Protein AF-A0A2G9LZT8-F1 (afdb_monomer_lite)

Radius of gyration: 12.73 Å; chains: 1; bounding box: 30×25×32 Å

Sequence (107 aa):
MEEVVRQDILSVISQAEIYIREHNTAGLKELSDHTIHNSSIFQDQDSVIMAVVIYSLSKIMEKSDGNFSQHVLAALSYARSNLVLRKEKEYRDFMKKLIDYISKTDS

Foldseek 3Di:
DDPVVLVLLLVLLVQLLVCLVVLPLVSLLVSLVVLVVVCVVVVDPVSPLSSVLSNLCSVLSVPDDPVVSVVVSVLSVVLSVCSVVVVVVVNVVSSVVSVVVSVVSSD

Structure (mmCIF, N/CA/C/O backbone):
data_AF-A0A2G9LZT8-F1
#
_entry.id   AF-A0A2G9LZT8-F1
#
loop_
_atom_site.group_PDB
_atom_site.id
_atom_site.type_symbol
_atom_site.label_atom_id
_atom_site.label_alt_id
_atom_site.label_comp_id
_atom_site.label_asym_id
_atom_site.label_entity_id
_atom_site.label_seq_id
_atom_site.pdbx_PDB_ins_code
_atom_site.Cartn_x
_atom_site.Cartn_y
_atom_site.Cartn_z
_atom_site.occupancy
_atom_site.B_iso_or_equiv
_atom_site.auth_seq_id
_atom_site.auth_comp_id
_atom_site.auth_asym_id
_atom_site.auth_atom_id
_atom_site.pdbx_PDB_model_num
ATOM 1 N N . MET A 1 1 ? -12.807 1.367 11.562 1.00 87.06 1 MET A N 1
ATOM 2 C CA . MET A 1 1 ? -11.456 0.802 11.721 1.00 87.06 1 MET A CA 1
ATOM 3 C C . MET A 1 1 ? -10.966 1.243 13.084 1.00 87.06 1 MET A C 1
ATOM 5 O O . MET A 1 1 ? -11.265 2.367 13.480 1.00 87.06 1 MET A O 1
ATOM 9 N N . GLU A 1 2 ? -10.282 0.385 13.837 1.00 90.44 2 GLU A N 1
ATOM 10 C CA . GLU A 1 2 ? -9.685 0.831 15.099 1.00 90.44 2 GLU A CA 1
ATOM 11 C C . GLU A 1 2 ? -8.542 1.819 14.836 1.00 90.44 2 GLU A C 1
ATOM 13 O O . GLU A 1 2 ? -7.842 1.726 13.829 1.00 90.44 2 GLU A O 1
ATOM 18 N N . GLU A 1 3 ? -8.334 2.782 15.736 1.00 90.94 3 GLU A N 1
ATOM 19 C CA . GLU A 1 3 ? -7.316 3.818 15.521 1.00 90.94 3 GLU A CA 1
ATOM 20 C C . GLU A 1 3 ? -5.903 3.233 15.422 1.00 90.94 3 GLU A C 1
ATOM 22 O O . GLU A 1 3 ? -5.113 3.695 14.602 1.00 90.94 3 GLU A O 1
ATOM 27 N N . VAL A 1 4 ? -5.604 2.200 16.215 1.00 90.94 4 VAL A N 1
ATOM 28 C CA . VAL A 1 4 ? -4.306 1.510 16.196 1.00 90.94 4 VAL A CA 1
ATOM 29 C C . VAL A 1 4 ? -4.056 0.877 14.829 1.00 90.94 4 VAL A C 1
ATOM 31 O O . VAL A 1 4 ? -3.011 1.118 14.233 1.00 90.94 4 VAL A O 1
ATOM 34 N N . VAL A 1 5 ? -5.050 0.166 14.288 1.00 90.75 5 VAL A N 1
ATOM 35 C CA . VAL A 1 5 ? -5.002 -0.424 12.941 1.00 90.75 5 VAL A CA 1
ATOM 36 C C . VAL A 1 5 ? -4.778 0.655 11.884 1.00 90.75 5 VAL A C 1
ATOM 38 O O . VAL A 1 5 ? -3.926 0.520 11.012 1.00 90.75 5 VAL A O 1
ATOM 41 N N . ARG A 1 6 ? -5.508 1.772 11.971 1.00 93.94 6 ARG A N 1
ATOM 42 C CA . ARG A 1 6 ? -5.381 2.872 11.009 1.00 93.94 6 ARG A CA 1
ATOM 43 C C . ARG A 1 6 ? -3.969 3.454 10.987 1.00 93.94 6 ARG A C 1
ATOM 45 O O . ARG A 1 6 ? -3.443 3.733 9.912 1.00 93.94 6 ARG A O 1
ATOM 52 N N . GLN A 1 7 ? -3.375 3.664 12.159 1.00 94.50 7 GLN A N 1
ATOM 53 C CA . GLN A 1 7 ? -2.014 4.186 12.288 1.00 94.50 7 GLN A CA 1
ATOM 54 C C . GLN A 1 7 ? -0.971 3.181 11.795 1.00 94.50 7 GLN A C 1
ATOM 56 O O . GLN A 1 7 ? -0.043 3.576 11.093 1.00 94.50 7 GLN A O 1
ATOM 61 N N . ASP A 1 8 ? -1.157 1.895 12.095 1.00 93.50 8 ASP A N 1
ATOM 62 C CA . ASP A 1 8 ? -0.296 0.819 11.601 1.00 93.50 8 ASP A CA 1
ATOM 63 C C . ASP A 1 8 ? -0.304 0.774 10.066 1.00 93.50 8 ASP A C 1
ATOM 65 O O . ASP A 1 8 ? 0.741 0.898 9.431 1.00 93.50 8 ASP A O 1
ATOM 69 N N . ILE A 1 9 ? -1.488 0.763 9.446 1.00 94.94 9 ILE A N 1
ATOM 70 C CA . ILE A 1 9 ? -1.625 0.781 7.983 1.00 94.94 9 ILE A CA 1
ATOM 71 C C . ILE A 1 9 ? -1.003 2.046 7.371 1.00 94.94 9 ILE A C 1
ATOM 73 O O . ILE A 1 9 ? -0.334 1.970 6.341 1.00 94.94 9 ILE A O 1
ATOM 77 N N . LEU A 1 10 ? -1.189 3.220 7.984 1.00 96.44 10 LEU A N 1
ATOM 78 C CA . LEU A 1 10 ? -0.553 4.455 7.513 1.00 96.44 10 LEU A CA 1
ATOM 79 C C . LEU A 1 10 ? 0.977 4.370 7.552 1.00 96.44 10 LEU A C 1
ATOM 81 O O . LEU A 1 10 ? 1.635 4.838 6.619 1.00 96.44 10 LEU A O 1
ATOM 85 N N . SER A 1 11 ? 1.526 3.767 8.606 1.00 96.12 11 SER A N 1
ATOM 86 C CA . SER A 1 11 ? 2.959 3.517 8.754 1.00 96.12 11 SER A CA 1
ATOM 87 C C . SER A 1 11 ? 3.470 2.574 7.663 1.00 96.12 11 SER A C 1
ATOM 89 O O . SER A 1 11 ? 4.435 2.898 6.968 1.00 96.12 11 SER A O 1
ATOM 91 N N . VAL A 1 12 ? 2.755 1.469 7.425 1.00 96.56 12 VAL A N 1
ATOM 92 C CA . VAL A 1 12 ? 3.061 0.503 6.361 1.00 96.56 12 VAL A CA 1
ATOM 93 C C . VAL A 1 12 ? 3.053 1.175 4.990 1.00 96.56 12 VAL A C 1
ATOM 95 O O . VAL A 1 12 ? 4.013 1.028 4.237 1.00 96.56 12 VAL A O 1
ATOM 98 N N . ILE A 1 13 ? 2.026 1.971 4.666 1.00 96.69 13 ILE A N 1
ATOM 99 C CA . ILE A 1 13 ? 1.971 2.691 3.385 1.00 96.69 13 ILE A CA 1
ATOM 100 C C . ILE A 1 13 ? 3.159 3.652 3.250 1.00 96.69 13 ILE A C 1
ATOM 102 O O . ILE A 1 13 ? 3.796 3.698 2.198 1.00 96.69 13 ILE A O 1
ATOM 106 N N . SER A 1 14 ? 3.485 4.404 4.305 1.00 96.62 14 SER A N 1
ATOM 107 C CA . SER A 1 14 ? 4.609 5.345 4.280 1.00 96.62 14 SER A CA 1
ATOM 108 C C . SER A 1 14 ? 5.945 4.640 4.038 1.00 96.62 14 SER A C 1
ATOM 110 O O . SER A 1 14 ? 6.759 5.124 3.253 1.00 96.62 14 SER A O 1
ATOM 112 N N . GLN A 1 15 ? 6.170 3.496 4.686 1.00 97.56 15 GLN A N 1
ATOM 113 C CA . GLN A 1 15 ? 7.393 2.720 4.511 1.00 97.56 15 GLN A CA 1
ATOM 114 C C . GLN A 1 15 ? 7.459 2.071 3.122 1.00 97.56 15 GLN A C 1
ATOM 116 O O . GLN A 1 15 ? 8.509 2.085 2.479 1.00 97.56 15 GLN A O 1
ATOM 121 N N . ALA A 1 16 ? 6.329 1.570 2.618 1.00 96.75 16 ALA A N 1
ATOM 122 C CA . ALA A 1 16 ? 6.232 1.022 1.272 1.00 96.75 16 ALA A CA 1
ATOM 123 C C . ALA A 1 16 ? 6.560 2.073 0.203 1.00 96.75 16 ALA A C 1
ATOM 125 O O . ALA A 1 16 ? 7.322 1.783 -0.715 1.00 96.75 16 ALA A O 1
ATOM 126 N N . GLU A 1 17 ? 6.055 3.308 0.330 1.00 95.94 17 GLU A N 1
ATOM 127 C CA . GLU A 1 17 ? 6.394 4.398 -0.596 1.00 95.94 17 GLU A CA 1
ATOM 128 C C . GLU A 1 17 ? 7.910 4.655 -0.674 1.00 95.94 17 GLU A C 1
ATOM 130 O O . GLU A 1 17 ? 8.425 4.936 -1.758 1.00 95.94 17 GLU A O 1
ATOM 135 N N . ILE A 1 18 ? 8.627 4.560 0.453 1.00 96.25 18 ILE A N 1
ATOM 136 C CA . ILE A 1 18 ? 10.090 4.715 0.498 1.00 96.25 18 ILE A CA 1
ATOM 137 C C . ILE A 1 18 ? 10.754 3.576 -0.278 1.00 96.25 18 ILE A C 1
ATOM 139 O O . ILE A 1 18 ? 11.497 3.835 -1.224 1.00 96.25 18 ILE A O 1
ATOM 143 N N . TYR A 1 19 ? 10.420 2.325 0.047 1.00 96.25 19 TYR A N 1
ATOM 144 C CA . TYR A 1 19 ? 11.010 1.165 -0.620 1.00 96.25 19 TYR A CA 1
ATOM 145 C C . TYR A 1 19 ? 10.704 1.113 -2.117 1.00 96.25 19 TYR A C 1
ATOM 147 O O . TYR A 1 19 ? 11.569 0.728 -2.900 1.00 96.25 19 TYR A O 1
ATOM 155 N N . ILE A 1 20 ? 9.522 1.565 -2.544 1.00 93.88 20 ILE A N 1
ATOM 156 C CA . ILE A 1 20 ? 9.185 1.657 -3.969 1.00 93.88 20 ILE A CA 1
ATOM 157 C C . ILE A 1 20 ? 10.086 2.673 -4.680 1.00 93.88 20 ILE A C 1
ATOM 159 O O . ILE A 1 20 ? 10.608 2.385 -5.755 1.00 93.88 20 ILE A O 1
ATOM 163 N N . ARG A 1 21 ? 10.308 3.857 -4.091 1.00 92.88 21 ARG A N 1
ATOM 164 C CA . ARG A 1 21 ? 11.195 4.882 -4.678 1.00 92.88 21 ARG A CA 1
ATOM 165 C C . ARG A 1 21 ? 12.640 4.390 -4.774 1.00 92.88 21 ARG A C 1
ATOM 167 O O . ARG A 1 21 ? 13.315 4.660 -5.764 1.00 92.88 21 ARG A O 1
ATOM 174 N N . GLU A 1 22 ? 13.085 3.637 -3.777 1.00 93.94 22 GLU A N 1
ATOM 175 C CA . GLU A 1 22 ? 14.431 3.061 -3.704 1.00 93.94 22 GLU A CA 1
ATOM 176 C C . GLU A 1 22 ? 14.592 1.762 -4.513 1.00 93.94 22 GLU A C 1
ATOM 178 O O . GLU A 1 22 ? 15.693 1.224 -4.570 1.00 93.94 22 GLU A O 1
ATOM 183 N N . HIS A 1 23 ? 13.525 1.254 -5.145 1.00 90.81 23 HIS A N 1
ATOM 184 C CA . HIS A 1 23 ? 13.494 -0.068 -5.792 1.00 90.81 23 HIS A CA 1
ATOM 185 C C . HIS A 1 23 ? 13.938 -1.210 -4.852 1.00 90.81 23 HIS A C 1
ATOM 187 O O . HIS A 1 23 ? 14.508 -2.214 -5.278 1.00 90.81 23 HIS A O 1
ATOM 193 N N . ASN A 1 24 ? 13.657 -1.072 -3.555 1.00 93.94 24 ASN A N 1
ATOM 194 C CA . ASN A 1 24 ? 14.007 -2.039 -2.522 1.00 93.94 24 ASN A CA 1
ATOM 195 C C . ASN A 1 24 ? 12.915 -3.116 -2.381 1.00 93.94 24 ASN A C 1
ATOM 197 O O . ASN A 1 24 ? 12.093 -3.095 -1.461 1.00 93.94 24 ASN A O 1
ATOM 201 N N . THR A 1 25 ? 12.900 -4.074 -3.309 1.00 93.69 25 THR A N 1
ATOM 202 C CA . THR A 1 25 ? 11.930 -5.186 -3.319 1.00 93.69 25 THR A CA 1
ATOM 203 C C . THR A 1 25 ? 12.052 -6.092 -2.092 1.00 93.69 25 THR A C 1
ATOM 205 O O . THR A 1 25 ? 11.036 -6.550 -1.568 1.00 93.69 25 THR A O 1
ATOM 208 N N . ALA A 1 26 ? 13.271 -6.300 -1.583 1.00 94.56 26 ALA A N 1
ATOM 209 C CA . ALA A 1 26 ? 13.516 -7.058 -0.357 1.00 94.56 26 ALA A CA 1
ATOM 210 C C . ALA A 1 26 ? 12.845 -6.397 0.858 1.00 94.56 26 ALA A C 1
ATOM 212 O O . ALA A 1 26 ? 12.136 -7.070 1.604 1.00 94.56 26 ALA A O 1
ATOM 213 N N . GLY A 1 27 ? 12.976 -5.072 0.991 1.00 96.19 27 GLY A N 1
ATOM 214 C CA . GLY A 1 27 ? 12.315 -4.298 2.041 1.00 96.19 27 GLY A CA 1
ATOM 215 C C . GLY A 1 27 ? 10.788 -4.368 1.964 1.00 96.19 27 GLY A C 1
ATOM 216 O O . GLY A 1 27 ? 10.128 -4.499 2.991 1.00 96.19 27 GLY A O 1
ATOM 217 N N . LEU A 1 28 ? 10.202 -4.357 0.759 1.00 95.38 28 LEU A N 1
ATOM 218 C CA . LEU A 1 28 ? 8.755 -4.567 0.595 1.00 95.38 28 LEU A CA 1
ATOM 219 C C . LEU A 1 28 ? 8.324 -5.956 1.071 1.00 95.38 28 LEU A C 1
ATOM 221 O O . LEU A 1 28 ? 7.304 -6.089 1.745 1.00 95.38 28 LEU A O 1
ATOM 225 N N . LYS A 1 29 ? 9.103 -6.990 0.753 1.00 94.94 29 LYS A N 1
ATOM 226 C CA . LYS A 1 29 ? 8.801 -8.352 1.186 1.00 94.94 29 LYS A CA 1
ATOM 227 C C . LYS A 1 29 ? 8.851 -8.479 2.711 1.00 94.94 29 LYS A C 1
ATOM 229 O O . LYS A 1 29 ? 7.876 -8.936 3.302 1.00 94.94 29 LYS A O 1
ATOM 234 N N . GLU A 1 30 ? 9.915 -7.988 3.343 1.00 96.00 30 GLU A N 1
ATOM 235 C CA . GLU A 1 30 ? 10.031 -7.958 4.808 1.00 96.00 30 GLU A CA 1
ATOM 236 C C . GLU A 1 30 ? 8.877 -7.175 5.450 1.00 96.00 30 GLU A C 1
ATOM 238 O O . GLU A 1 30 ? 8.256 -7.643 6.404 1.00 96.00 30 GLU A O 1
ATOM 243 N N . LEU A 1 31 ? 8.521 -6.016 4.887 1.00 96.06 31 LEU A N 1
AT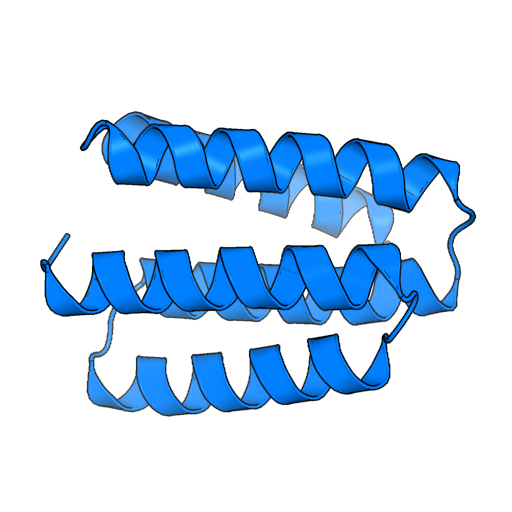OM 244 C CA . LEU A 1 31 ? 7.396 -5.209 5.358 1.00 96.06 31 LEU A CA 1
ATOM 245 C C . LEU A 1 31 ? 6.069 -5.975 5.288 1.00 96.06 31 LEU A C 1
ATOM 247 O O . LEU A 1 31 ? 5.263 -5.891 6.217 1.00 96.06 31 LEU A O 1
ATOM 251 N N . SER A 1 32 ? 5.836 -6.740 4.218 1.00 93.31 32 SER A N 1
ATOM 252 C CA . SER A 1 32 ? 4.640 -7.578 4.106 1.00 93.31 32 SER A CA 1
ATOM 253 C C . SER A 1 32 ? 4.611 -8.686 5.160 1.00 93.31 32 SER A C 1
ATOM 255 O O . SER A 1 32 ? 3.585 -8.853 5.817 1.00 93.31 32 SER A O 1
ATOM 257 N N . ASP A 1 33 ? 5.735 -9.365 5.402 1.00 92.06 33 ASP A N 1
ATOM 258 C CA . ASP A 1 33 ? 5.835 -10.439 6.396 1.00 92.06 33 ASP A CA 1
ATOM 259 C C . ASP A 1 33 ? 5.571 -9.902 7.814 1.00 92.06 33 ASP A C 1
ATOM 261 O O . ASP A 1 33 ? 4.781 -10.476 8.570 1.00 92.06 33 ASP A O 1
ATOM 265 N N . HIS A 1 34 ? 6.144 -8.740 8.148 1.00 90.75 34 HIS A N 1
ATOM 266 C CA . HIS A 1 34 ? 5.865 -8.035 9.401 1.00 90.75 34 HIS A CA 1
ATOM 267 C C . HIS A 1 34 ? 4.391 -7.624 9.527 1.00 90.75 34 HIS A C 1
ATOM 269 O O . HIS A 1 34 ? 3.797 -7.782 10.595 1.00 90.75 34 HIS A O 1
ATOM 275 N N . THR A 1 35 ? 3.777 -7.145 8.442 1.00 89.62 35 THR A N 1
ATOM 276 C CA . THR A 1 35 ? 2.366 -6.728 8.440 1.00 89.62 35 THR A CA 1
ATOM 277 C C . THR A 1 35 ? 1.429 -7.928 8.620 1.00 89.62 35 THR A C 1
ATOM 279 O O . THR A 1 35 ? 0.485 -7.843 9.406 1.00 89.62 35 THR A O 1
ATOM 282 N N . ILE A 1 36 ? 1.697 -9.073 7.971 1.00 88.06 36 ILE A N 1
ATOM 283 C CA . ILE A 1 36 ? 0.937 -10.317 8.197 1.00 88.06 36 ILE A CA 1
ATOM 284 C C . ILE A 1 36 ? 1.068 -10.743 9.658 1.00 88.06 36 ILE A C 1
ATOM 286 O O . ILE A 1 36 ? 0.058 -11.034 10.303 1.00 88.06 36 ILE A O 1
ATOM 290 N N . HIS A 1 37 ? 2.289 -10.743 10.196 1.00 81.19 37 HIS A N 1
ATOM 291 C CA . HIS A 1 37 ? 2.521 -11.125 11.584 1.00 81.19 37 HIS A CA 1
ATOM 292 C C . HIS A 1 37 ? 1.720 -10.240 12.552 1.00 81.19 37 HIS A C 1
ATOM 294 O O . HIS A 1 37 ? 0.971 -10.768 13.374 1.00 81.19 37 HIS A O 1
ATOM 300 N N . ASN A 1 38 ? 1.765 -8.915 12.388 1.00 74.50 38 ASN A N 1
ATOM 301 C CA . ASN A 1 38 ? 0.967 -7.986 13.194 1.00 74.50 38 ASN A CA 1
ATOM 302 C C . ASN A 1 38 ? -0.543 -8.201 13.005 1.00 74.50 38 ASN A C 1
ATOM 304 O O . ASN A 1 38 ? -1.293 -8.219 13.981 1.00 74.50 38 ASN A O 1
ATOM 308 N N . SER A 1 39 ? -1.003 -8.434 11.774 1.00 77.56 39 SER A N 1
ATOM 309 C CA . SER A 1 39 ? -2.423 -8.674 11.488 1.00 77.56 39 SER A CA 1
ATOM 310 C C . SER A 1 39 ? -2.967 -9.932 12.171 1.00 77.56 39 SER A C 1
ATOM 312 O O . SER A 1 39 ? -4.133 -9.961 12.551 1.00 77.56 39 SER A O 1
ATOM 314 N N . SER A 1 40 ? -2.125 -10.947 12.404 1.00 70.81 40 SER A N 1
ATOM 315 C CA . SER A 1 40 ? -2.523 -12.161 13.128 1.00 70.81 40 SER A CA 1
ATOM 316 C C . SER A 1 40 ? -2.838 -11.903 14.608 1.00 70.81 40 SER A C 1
ATOM 318 O O . SER A 1 40 ? -3.634 -12.630 15.202 1.00 70.81 40 SER A O 1
ATOM 320 N N . ILE A 1 41 ? -2.268 -10.837 15.182 1.00 69.12 41 ILE A N 1
ATOM 321 C CA . ILE A 1 41 ? -2.493 -10.414 16.569 1.00 69.12 41 ILE A CA 1
ATOM 322 C C . ILE A 1 41 ? -3.810 -9.637 16.681 1.00 69.12 41 ILE A C 1
ATOM 324 O O . ILE A 1 41 ? -4.595 -9.887 17.592 1.00 69.12 41 ILE A O 1
ATOM 328 N N . PHE A 1 42 ? -4.069 -8.720 15.743 1.00 64.50 42 PHE A N 1
ATOM 329 C CA . PHE A 1 42 ? -5.249 -7.844 15.770 1.00 64.50 42 PHE A CA 1
ATOM 330 C C . PHE A 1 42 ? -6.467 -8.405 15.018 1.00 64.50 42 PHE A C 1
ATOM 332 O O . PHE A 1 42 ? -7.557 -7.855 15.137 1.00 64.50 42 PHE A O 1
ATOM 339 N N . GLN A 1 43 ? -6.293 -9.487 14.249 1.00 70.38 43 GLN A N 1
ATOM 340 C CA . GLN A 1 43 ? -7.308 -10.118 13.391 1.00 70.38 43 GLN A CA 1
ATOM 341 C C . GLN A 1 43 ? -8.040 -9.134 12.460 1.00 70.38 43 GLN A C 1
ATOM 343 O O . GLN A 1 43 ? -9.192 -9.353 12.079 1.00 70.38 43 GLN A O 1
ATOM 348 N N . ASP A 1 44 ? -7.371 -8.045 12.075 1.00 83.00 44 ASP A N 1
ATOM 349 C CA . ASP A 1 44 ? -7.965 -7.003 11.249 1.00 83.00 44 ASP A CA 1
ATOM 350 C C . ASP A 1 44 ? -7.826 -7.316 9.752 1.00 83.00 44 ASP A C 1
ATOM 352 O O . ASP A 1 44 ? -6.734 -7.540 9.218 1.00 83.00 44 ASP A O 1
ATOM 356 N N . GLN A 1 45 ? -8.967 -7.310 9.060 1.00 88.75 45 GLN A N 1
ATOM 357 C CA . GLN A 1 45 ? -9.054 -7.622 7.636 1.00 88.75 45 GLN A CA 1
ATOM 358 C C . GLN A 1 45 ? -8.316 -6.597 6.760 1.00 88.75 45 GLN A C 1
ATOM 360 O O . GLN A 1 45 ? -7.775 -6.974 5.717 1.00 88.75 45 GLN A O 1
ATOM 365 N N . ASP A 1 46 ? -8.288 -5.320 7.153 1.00 91.62 46 ASP A N 1
ATOM 366 C CA . ASP A 1 46 ? -7.631 -4.264 6.383 1.00 91.62 46 ASP A CA 1
ATOM 367 C C . ASP A 1 46 ? -6.100 -4.418 6.443 1.00 91.62 46 ASP A C 1
ATOM 369 O O . ASP A 1 46 ? -5.436 -4.242 5.417 1.00 91.62 46 ASP A O 1
ATOM 373 N N . SER A 1 47 ? -5.542 -4.832 7.587 1.00 91.00 47 SER A N 1
ATOM 374 C CA . SER A 1 47 ? -4.117 -5.168 7.729 1.00 91.00 47 SER A CA 1
ATOM 375 C C . SER A 1 47 ? -3.714 -6.382 6.884 1.00 91.0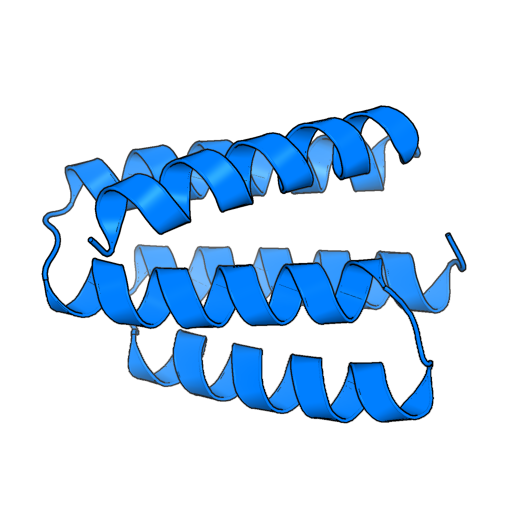0 47 SER A C 1
ATOM 377 O O . SER A 1 47 ? -2.688 -6.335 6.205 1.00 91.00 47 SER A O 1
ATOM 379 N N . VAL A 1 48 ? -4.529 -7.446 6.851 1.00 91.19 48 VAL A N 1
ATOM 380 C CA . VAL A 1 48 ? -4.263 -8.622 5.992 1.00 91.19 48 VAL A CA 1
ATOM 381 C C . VAL A 1 48 ? -4.257 -8.224 4.515 1.00 91.19 48 VAL A C 1
ATOM 383 O O . VAL A 1 48 ? -3.339 -8.575 3.774 1.00 91.19 48 VAL A O 1
ATOM 386 N N . ILE A 1 49 ? -5.262 -7.454 4.087 1.00 92.31 49 ILE A N 1
ATOM 387 C CA . ILE A 1 49 ? -5.354 -6.924 2.721 1.00 92.31 49 ILE A CA 1
ATOM 388 C C . ILE A 1 49 ? -4.119 -6.089 2.379 1.00 92.31 49 ILE A C 1
ATOM 390 O O . ILE A 1 49 ? -3.545 -6.263 1.303 1.00 92.31 49 ILE A O 1
ATOM 394 N N . MET A 1 50 ? -3.695 -5.205 3.286 1.00 94.75 50 MET A N 1
ATOM 395 C CA . MET A 1 50 ? -2.509 -4.380 3.079 1.00 94.75 50 MET A CA 1
ATOM 396 C C . MET A 1 50 ? -1.266 -5.248 2.889 1.00 94.75 50 MET A C 1
ATOM 398 O O . MET A 1 50 ? -0.521 -5.046 1.934 1.00 94.75 50 MET A O 1
ATOM 402 N N . ALA A 1 51 ? -1.077 -6.264 3.727 1.00 93.06 51 ALA A N 1
ATOM 403 C CA . ALA A 1 51 ? 0.077 -7.142 3.628 1.00 93.06 51 ALA A CA 1
ATOM 404 C C . ALA A 1 51 ? 0.128 -7.908 2.293 1.00 93.06 51 ALA A C 1
ATOM 406 O O . ALA A 1 51 ? 1.180 -7.968 1.657 1.00 93.06 51 ALA A O 1
ATOM 407 N N . VAL A 1 52 ? -1.017 -8.416 1.819 1.00 92.19 52 VAL A N 1
ATOM 408 C CA . VAL A 1 52 ? -1.135 -9.060 0.498 1.00 92.19 52 VAL A CA 1
ATOM 409 C C . VAL A 1 52 ? -0.778 -8.087 -0.626 1.00 92.19 52 VAL A C 1
ATOM 411 O O . VAL A 1 52 ? -0.053 -8.458 -1.552 1.00 92.19 52 VAL A O 1
ATOM 414 N N . VAL A 1 53 ? -1.249 -6.838 -0.549 1.00 93.88 53 VAL A N 1
ATOM 415 C CA . VAL A 1 53 ? -0.903 -5.800 -1.529 1.00 93.88 53 VAL A CA 1
ATOM 416 C C . VAL A 1 53 ? 0.600 -5.539 -1.527 1.00 93.88 53 VAL A C 1
ATOM 418 O O . VAL A 1 53 ? 1.211 -5.617 -2.588 1.00 93.88 53 VAL A O 1
ATOM 421 N N . ILE A 1 54 ? 1.219 -5.300 -0.367 1.00 95.44 54 ILE A N 1
ATOM 422 C CA . ILE A 1 54 ? 2.665 -5.038 -0.275 1.00 95.44 54 ILE A CA 1
ATOM 423 C C . ILE A 1 54 ? 3.488 -6.223 -0.800 1.00 95.44 54 ILE A C 1
ATOM 425 O O . ILE A 1 54 ? 4.427 -6.020 -1.573 1.00 95.44 54 ILE A O 1
ATOM 429 N N . TYR A 1 55 ? 3.110 -7.456 -0.459 1.00 93.81 55 TYR A N 1
ATOM 430 C CA . TYR A 1 55 ? 3.780 -8.651 -0.969 1.00 93.81 55 TYR A CA 1
ATOM 431 C C . TYR A 1 55 ? 3.697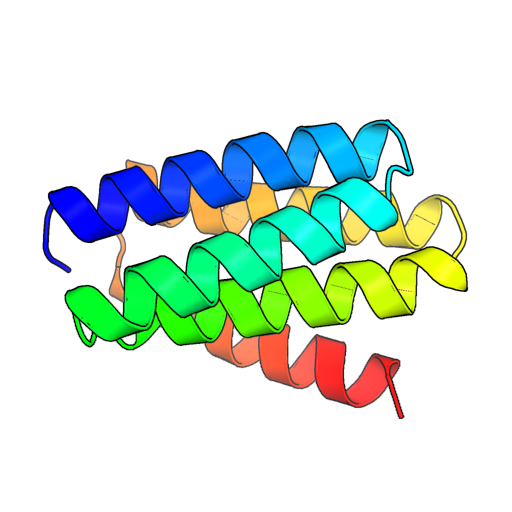 -8.731 -2.496 1.00 93.81 55 TYR A C 1
ATOM 433 O O . TYR A 1 55 ? 4.706 -8.919 -3.176 1.00 93.81 55 TYR A O 1
ATOM 441 N N . SER A 1 56 ? 2.503 -8.532 -3.052 1.00 92.31 56 SER A N 1
ATOM 442 C CA . SER A 1 56 ? 2.291 -8.595 -4.499 1.00 92.31 56 SER A CA 1
ATOM 443 C C . SER A 1 56 ? 3.062 -7.492 -5.229 1.00 92.31 56 SER A C 1
ATOM 445 O O . SER A 1 56 ? 3.655 -7.731 -6.278 1.00 92.31 56 SER A O 1
ATOM 447 N N . LEU A 1 57 ? 3.132 -6.292 -4.645 1.00 92.31 57 LEU A N 1
ATOM 448 C CA . LEU A 1 57 ? 3.961 -5.209 -5.168 1.00 92.31 57 LEU A CA 1
ATOM 449 C C . LEU A 1 57 ? 5.444 -5.590 -5.180 1.00 92.31 57 LEU A C 1
ATOM 451 O O . LEU A 1 57 ? 6.103 -5.334 -6.182 1.00 92.31 57 LEU A O 1
ATOM 455 N N . SER A 1 58 ? 5.955 -6.255 -4.135 1.00 93.31 58 SER A N 1
ATOM 456 C CA . SER A 1 58 ? 7.349 -6.726 -4.116 1.00 93.31 58 SER A CA 1
ATOM 457 C C . SER A 1 58 ? 7.657 -7.647 -5.305 1.00 93.31 58 SER A C 1
ATOM 459 O O . SER A 1 58 ? 8.677 -7.473 -5.967 1.00 93.31 58 SER A O 1
ATOM 461 N N . LYS A 1 59 ? 6.727 -8.553 -5.642 1.00 91.06 59 LYS A N 1
ATOM 462 C CA . LYS A 1 59 ? 6.840 -9.497 -6.762 1.00 91.06 59 LYS A CA 1
ATOM 463 C C . LYS A 1 59 ? 6.793 -8.828 -8.126 1.00 91.06 59 LYS A C 1
ATOM 465 O O . LYS A 1 59 ? 7.596 -9.159 -8.995 1.00 91.06 59 LYS A O 1
ATOM 470 N N . ILE A 1 60 ? 5.853 -7.907 -8.330 1.00 89.88 60 ILE A N 1
ATOM 471 C CA . ILE A 1 60 ? 5.723 -7.217 -9.618 1.00 89.88 60 ILE A CA 1
ATOM 472 C C . ILE A 1 60 ? 6.931 -6.301 -9.833 1.00 89.88 60 ILE A C 1
ATOM 474 O O . ILE A 1 60 ? 7.487 -6.268 -10.929 1.00 89.88 60 ILE A O 1
ATOM 478 N N . MET A 1 61 ? 7.399 -5.635 -8.774 1.00 89.38 61 MET A N 1
ATOM 479 C CA . MET A 1 61 ? 8.560 -4.750 -8.837 1.00 89.38 61 MET A CA 1
ATOM 480 C C . MET A 1 61 ? 9.877 -5.454 -9.167 1.00 89.38 61 MET A C 1
ATOM 482 O O . MET A 1 61 ? 10.744 -4.829 -9.767 1.00 89.38 61 MET A O 1
ATOM 486 N N . GLU A 1 62 ? 10.029 -6.746 -8.859 1.00 88.50 62 GLU A N 1
ATOM 487 C CA . GLU A 1 62 ? 11.180 -7.540 -9.327 1.00 88.50 62 GLU A CA 1
ATOM 488 C C . GLU A 1 62 ? 11.254 -7.628 -10.865 1.00 88.50 62 GLU A C 1
ATOM 490 O O . GLU A 1 62 ? 12.318 -7.912 -11.414 1.00 88.50 62 GLU A O 1
ATOM 495 N N . LYS A 1 63 ? 10.133 -7.403 -11.565 1.00 86.19 63 LYS A N 1
ATOM 496 C CA . LYS A 1 63 ? 9.989 -7.603 -13.016 1.00 86.19 63 LYS A CA 1
ATOM 497 C C . LYS A 1 63 ? 9.604 -6.333 -13.785 1.00 86.19 63 LYS A C 1
ATOM 499 O O . LYS A 1 63 ? 9.616 -6.357 -15.015 1.00 86.19 63 LYS A O 1
ATOM 504 N N . SER A 1 64 ? 9.216 -5.257 -13.101 1.00 79.19 64 SER A N 1
ATOM 505 C CA . SER A 1 64 ? 8.635 -4.060 -13.718 1.00 79.19 64 SER A CA 1
ATOM 506 C C . SER A 1 64 ? 9.640 -2.926 -13.929 1.00 79.19 64 SER A C 1
ATOM 508 O O . SER A 1 64 ? 10.653 -2.835 -13.242 1.00 79.19 64 SER A O 1
ATOM 510 N N . ASP A 1 65 ? 9.313 -2.009 -14.839 1.00 74.06 65 ASP A N 1
ATOM 511 C CA . ASP A 1 65 ? 10.070 -0.779 -15.073 1.00 74.06 65 ASP A CA 1
ATOM 512 C C . ASP A 1 65 ? 9.647 0.374 -14.132 1.00 74.06 65 ASP A C 1
ATOM 514 O O . ASP A 1 65 ? 8.754 0.246 -13.289 1.00 74.06 65 ASP A O 1
ATOM 518 N N . GLY A 1 66 ? 10.276 1.542 -14.293 1.00 74.62 66 GLY A N 1
ATOM 519 C CA . GLY A 1 66 ? 9.976 2.728 -13.485 1.00 74.62 66 GLY A CA 1
ATOM 520 C C . GLY A 1 66 ? 8.561 3.303 -13.665 1.00 74.62 66 GLY A C 1
ATOM 521 O O . GLY A 1 66 ? 8.100 4.035 -12.787 1.00 74.62 66 GLY A O 1
ATOM 522 N N . ASN A 1 67 ? 7.843 2.979 -14.750 1.00 82.06 67 ASN A N 1
ATOM 523 C CA . ASN A 1 67 ? 6.479 3.475 -14.965 1.00 82.06 67 ASN A CA 1
ATOM 524 C C . ASN A 1 67 ? 5.491 2.800 -14.011 1.00 82.06 67 ASN A C 1
ATOM 526 O O . ASN A 1 67 ? 4.586 3.460 -13.493 1.00 82.06 67 ASN A O 1
ATOM 530 N N . PHE A 1 68 ? 5.674 1.506 -13.738 1.00 83.81 68 PHE A N 1
ATOM 531 C CA . PHE A 1 68 ? 4.859 0.784 -12.762 1.00 83.81 68 PHE A CA 1
ATOM 532 C C . PHE A 1 68 ? 4.982 1.407 -11.365 1.00 83.81 68 PHE A C 1
ATOM 534 O O . PHE A 1 68 ? 3.968 1.723 -10.738 1.00 83.81 68 PHE A O 1
ATOM 541 N N . SER A 1 69 ? 6.211 1.695 -10.925 1.00 85.31 69 SER A N 1
ATOM 542 C CA . SER A 1 69 ? 6.490 2.323 -9.627 1.00 85.31 69 SER A CA 1
ATOM 543 C C . SER A 1 69 ? 5.731 3.642 -9.439 1.00 85.31 69 SER A C 1
ATOM 545 O O . SER A 1 69 ? 5.172 3.886 -8.371 1.00 85.31 69 SER A O 1
ATOM 547 N N . GLN A 1 70 ? 5.633 4.481 -10.478 1.00 88.25 70 GLN A N 1
ATOM 548 C CA . GLN A 1 70 ? 4.882 5.742 -10.403 1.00 88.25 70 GLN A CA 1
ATOM 549 C C . GLN A 1 70 ? 3.373 5.529 -10.217 1.00 88.25 70 GLN A C 1
ATOM 551 O O . GLN A 1 70 ? 2.756 6.203 -9.388 1.00 88.25 70 GLN A O 1
ATOM 556 N N . HIS A 1 71 ? 2.780 4.577 -10.943 1.00 89.25 71 HIS A N 1
ATOM 557 C CA . HIS A 1 71 ? 1.356 4.257 -10.811 1.00 89.25 71 HIS A CA 1
ATOM 558 C C . HIS A 1 71 ? 1.031 3.710 -9.418 1.00 89.25 71 HIS A C 1
ATOM 560 O O . HIS A 1 71 ? 0.041 4.113 -8.804 1.00 89.25 71 HIS A O 1
ATOM 566 N N . VAL A 1 72 ? 1.893 2.842 -8.886 1.00 89.31 72 VAL A N 1
ATOM 567 C CA . VAL A 1 72 ? 1.738 2.287 -7.537 1.00 89.31 72 VAL A CA 1
ATOM 568 C C . VAL A 1 72 ? 1.870 3.374 -6.471 1.00 89.31 72 VAL A C 1
ATOM 570 O O . VAL A 1 72 ? 1.047 3.430 -5.561 1.00 89.31 72 VAL A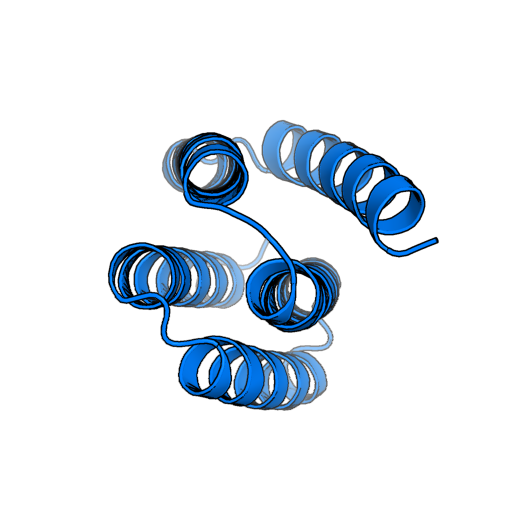 O 1
ATOM 573 N N . LEU A 1 73 ? 2.845 4.280 -6.591 1.00 92.62 73 LEU A N 1
ATOM 574 C CA . LEU A 1 73 ? 2.992 5.406 -5.661 1.00 92.62 73 LEU A CA 1
ATOM 575 C C . LEU A 1 73 ? 1.745 6.299 -5.643 1.00 92.62 73 LEU A C 1
ATOM 577 O O . LEU A 1 73 ? 1.301 6.716 -4.572 1.00 92.62 73 LEU A O 1
ATOM 581 N N . ALA A 1 74 ? 1.146 6.567 -6.806 1.00 93.56 74 ALA A N 1
ATOM 582 C CA . ALA A 1 74 ? -0.104 7.318 -6.883 1.00 93.56 74 ALA A CA 1
ATOM 583 C C . ALA A 1 74 ? -1.262 6.573 -6.193 1.00 93.56 74 ALA A C 1
ATOM 585 O O . ALA A 1 74 ? -2.024 7.179 -5.436 1.00 93.56 74 ALA A O 1
ATOM 586 N N . ALA A 1 75 ? -1.361 5.256 -6.400 1.00 93.44 75 ALA A N 1
ATOM 587 C CA . ALA A 1 75 ? -2.367 4.411 -5.763 1.00 93.44 75 ALA A CA 1
ATOM 588 C C . ALA A 1 75 ? -2.228 4.390 -4.229 1.00 93.44 75 ALA A C 1
ATOM 590 O O . ALA A 1 75 ? -3.211 4.604 -3.515 1.00 93.44 75 ALA A O 1
ATOM 591 N N . LEU A 1 76 ? -1.011 4.196 -3.714 1.00 94.31 76 LEU A N 1
ATOM 592 C CA . LEU A 1 76 ? -0.729 4.205 -2.277 1.00 94.31 76 LEU A CA 1
ATOM 593 C C . LEU A 1 76 ? -0.990 5.576 -1.647 1.00 94.31 76 LEU A C 1
ATOM 595 O O . LEU A 1 76 ? -1.620 5.659 -0.593 1.00 94.31 76 LEU A O 1
ATOM 599 N N . SER A 1 77 ? -0.609 6.659 -2.326 1.00 95.38 77 SER A N 1
ATOM 600 C CA . SER A 1 77 ? -0.890 8.023 -1.870 1.00 95.38 77 SER A CA 1
ATOM 601 C C . SER A 1 77 ? -2.396 8.304 -1.773 1.00 95.38 77 SER A C 1
ATOM 603 O O . SER A 1 77 ? -2.864 8.915 -0.803 1.00 95.38 77 SER A O 1
ATOM 605 N N . TYR A 1 78 ? -3.188 7.809 -2.730 1.00 95.94 78 TYR A N 1
ATOM 606 C CA . TYR A 1 78 ? -4.648 7.905 -2.681 1.00 95.94 78 TYR A CA 1
ATOM 607 C C . TYR A 1 78 ? -5.239 7.109 -1.507 1.00 95.94 78 TYR A C 1
ATOM 609 O O . TYR A 1 78 ? -6.054 7.643 -0.748 1.00 95.94 78 TYR A O 1
ATOM 617 N N . ALA A 1 79 ? -4.787 5.867 -1.296 1.00 95.38 79 ALA A N 1
ATOM 618 C CA . ALA A 1 79 ? -5.197 5.048 -0.154 1.00 95.38 79 ALA A CA 1
ATOM 619 C C . ALA A 1 79 ? -4.872 5.735 1.185 1.00 95.38 79 ALA A C 1
ATOM 621 O O . ALA A 1 79 ? -5.750 5.878 2.041 1.00 95.38 79 ALA A O 1
ATOM 622 N N . ARG A 1 80 ? -3.642 6.246 1.327 1.00 96.44 80 ARG A N 1
ATOM 623 C CA . ARG A 1 80 ? -3.182 7.010 2.494 1.00 96.44 80 ARG A CA 1
ATOM 624 C C . ARG A 1 80 ? -4.062 8.227 2.752 1.00 96.44 80 ARG A C 1
ATOM 626 O O . ARG A 1 80 ? -4.483 8.451 3.884 1.00 96.44 80 ARG A O 1
ATOM 633 N N . SER A 1 81 ? -4.381 8.989 1.707 1.00 97.12 81 SER A N 1
ATOM 634 C CA . SER A 1 81 ? -5.210 10.194 1.817 1.00 97.12 81 SER A CA 1
ATOM 635 C C . SER A 1 81 ? -6.611 9.876 2.339 1.00 97.12 81 SER A C 1
ATOM 637 O O . SER A 1 81 ? -7.110 10.580 3.216 1.00 97.12 81 SER A O 1
ATOM 639 N N . ASN A 1 82 ? -7.231 8.786 1.876 1.00 96.75 82 ASN A N 1
ATOM 640 C CA . ASN A 1 82 ? -8.528 8.352 2.399 1.00 96.75 82 ASN A CA 1
ATOM 641 C C . ASN A 1 82 ? -8.452 7.965 3.885 1.00 96.75 82 ASN A C 1
ATOM 643 O O . ASN A 1 82 ? -9.319 8.369 4.659 1.00 96.75 82 ASN A O 1
ATOM 647 N N . LEU A 1 83 ? -7.397 7.266 4.316 1.00 94.88 83 LEU A N 1
ATOM 648 C CA . LEU A 1 83 ? -7.198 6.917 5.730 1.00 94.88 83 LEU A CA 1
ATOM 649 C C . LEU A 1 83 ? -6.928 8.133 6.626 1.00 94.88 83 LEU A C 1
ATOM 651 O O . LEU A 1 83 ? -7.407 8.177 7.762 1.00 94.88 83 LEU A O 1
ATOM 655 N N . VAL A 1 84 ? -6.182 9.129 6.139 1.00 95.69 84 VAL A N 1
ATOM 656 C CA . VAL A 1 84 ? -5.958 10.401 6.852 1.00 95.69 84 VAL A CA 1
ATOM 657 C C . VAL A 1 84 ? -7.269 11.174 6.996 1.00 95.69 84 VAL A C 1
ATOM 659 O O . VAL A 1 84 ? -7.578 11.665 8.078 1.00 95.69 84 VAL A O 1
ATOM 662 N N . LEU A 1 85 ? -8.077 11.224 5.933 1.00 96.62 85 LEU A N 1
ATOM 663 C CA . LEU A 1 85 ? -9.374 11.907 5.910 1.00 96.62 85 LEU A CA 1
ATOM 664 C C . LEU A 1 85 ? -10.511 11.111 6.572 1.00 96.62 85 LEU A C 1
ATOM 666 O O . LEU A 1 85 ? -11.663 11.532 6.479 1.00 96.62 85 LEU A O 1
ATOM 670 N N . ARG A 1 86 ? -10.215 9.979 7.228 1.00 95.38 86 ARG A N 1
ATOM 671 C CA . ARG A 1 86 ? -11.202 9.105 7.898 1.00 95.38 86 ARG A CA 1
ATOM 672 C C . ARG A 1 86 ? -12.282 8.554 6.948 1.00 95.38 86 ARG A C 1
ATOM 674 O O . ARG A 1 86 ? -13.377 8.199 7.374 1.00 95.38 86 ARG A O 1
ATOM 681 N N . LYS A 1 87 ? -11.961 8.447 5.659 1.00 96.44 87 LYS A N 1
ATOM 682 C CA . LYS A 1 87 ? -12.812 7.911 4.587 1.00 96.44 87 LYS A CA 1
ATOM 683 C C . LYS A 1 87 ? -12.589 6.408 4.424 1.00 96.44 87 LYS A C 1
ATOM 685 O O . LYS A 1 87 ? -12.052 5.932 3.426 1.00 96.44 87 LYS A O 1
ATOM 690 N N . GLU A 1 88 ? -12.925 5.651 5.467 1.00 93.81 88 GLU A N 1
ATOM 691 C CA . GLU A 1 88 ? -12.619 4.215 5.546 1.00 93.81 88 GLU A CA 1
ATOM 692 C C . GLU A 1 88 ? -13.341 3.393 4.476 1.00 93.81 88 GLU A C 1
ATOM 694 O O . GLU A 1 88 ? -12.780 2.437 3.940 1.00 93.81 88 GLU A O 1
ATOM 699 N N . LYS A 1 89 ? -14.579 3.767 4.137 1.00 94.88 89 LYS A N 1
ATOM 700 C CA . LYS A 1 89 ? -15.346 3.082 3.096 1.00 94.88 89 LYS A CA 1
ATOM 701 C C . LYS A 1 89 ? -14.668 3.249 1.738 1.00 94.88 89 LYS A C 1
ATOM 703 O O . LYS A 1 89 ? -14.481 2.270 1.026 1.00 94.88 89 LYS A O 1
ATOM 708 N N . GLU A 1 90 ? -14.265 4.468 1.403 1.00 96.56 90 GLU A N 1
ATOM 709 C CA . GLU A 1 90 ? -13.560 4.801 0.168 1.00 96.56 90 GLU A CA 1
ATOM 710 C C . GLU A 1 90 ? -12.198 4.113 0.104 1.00 96.56 90 GLU A C 1
ATOM 712 O O . GLU A 1 90 ? -11.832 3.590 -0.947 1.00 96.56 90 GLU A O 1
ATOM 717 N N . TYR A 1 91 ? -11.479 4.051 1.229 1.00 95.94 91 TYR A N 1
ATOM 718 C CA . TYR A 1 91 ? -10.258 3.260 1.349 1.00 95.94 91 TYR A CA 1
ATOM 719 C C . TYR A 1 91 ? -10.521 1.781 1.029 1.00 95.94 91 TYR A C 1
ATOM 721 O O . TYR A 1 91 ? -9.877 1.230 0.140 1.00 95.94 91 TYR A O 1
ATOM 729 N N . ARG A 1 92 ? -11.501 1.142 1.679 1.00 94.69 92 ARG A N 1
ATOM 730 C CA . ARG A 1 92 ? -11.817 -0.282 1.461 1.00 94.69 92 ARG A CA 1
ATOM 731 C C . ARG A 1 92 ? -12.271 -0.567 0.032 1.00 94.69 92 ARG A C 1
ATOM 733 O O . ARG A 1 92 ? -11.832 -1.544 -0.574 1.00 94.69 92 ARG A O 1
ATOM 740 N N . ASP A 1 93 ? -13.130 0.287 -0.518 1.00 95.00 93 ASP A N 1
ATOM 741 C CA . ASP A 1 93 ? -13.606 0.177 -1.898 1.00 95.00 93 ASP A CA 1
ATOM 742 C C . ASP A 1 93 ? -12.447 0.330 -2.895 1.00 95.00 93 ASP A C 1
ATOM 744 O O . ASP A 1 93 ? -12.398 -0.373 -3.906 1.00 95.00 93 ASP A O 1
ATOM 748 N N . PHE A 1 94 ? -11.488 1.212 -2.603 1.00 95.44 94 PHE A N 1
ATOM 749 C CA . PHE A 1 94 ? -10.277 1.370 -3.397 1.00 95.44 94 PHE A CA 1
ATOM 750 C C . PHE A 1 94 ? -9.346 0.156 -3.294 1.00 95.44 94 PHE A C 1
ATOM 752 O O . PHE A 1 94 ? -8.918 -0.360 -4.323 1.00 95.44 94 PHE A O 1
ATOM 759 N N . MET A 1 95 ? -9.080 -0.348 -2.087 1.00 94.25 95 MET A N 1
ATOM 760 C CA . MET A 1 95 ? -8.199 -1.502 -1.876 1.00 94.25 95 MET A CA 1
ATOM 761 C C . MET A 1 95 ? -8.709 -2.758 -2.588 1.00 94.25 95 MET A C 1
ATOM 763 O O . MET A 1 95 ? -7.920 -3.485 -3.188 1.00 94.25 95 MET A O 1
ATOM 767 N N . LYS A 1 96 ? -10.030 -2.981 -2.617 1.00 91.56 96 LYS A N 1
ATOM 768 C CA . LYS A 1 96 ? -10.635 -4.067 -3.409 1.00 91.56 96 LYS A CA 1
ATOM 769 C C . LYS A 1 96 ? -10.322 -3.941 -4.901 1.00 91.56 96 LYS A C 1
ATOM 771 O O . LYS A 1 96 ? -9.971 -4.932 -5.535 1.00 91.56 96 LYS A O 1
ATOM 776 N N . LYS A 1 97 ? -10.422 -2.730 -5.458 1.00 91.44 97 LYS A N 1
ATOM 777 C CA . LYS A 1 97 ? -10.076 -2.464 -6.865 1.00 91.44 97 LYS A CA 1
ATOM 778 C C . LYS A 1 97 ? -8.582 -2.641 -7.121 1.00 91.44 97 LYS A C 1
ATOM 780 O O . LYS A 1 97 ? -8.208 -3.164 -8.164 1.00 91.44 97 LYS A O 1
ATOM 785 N N . LEU A 1 98 ? -7.738 -2.225 -6.177 1.00 90.56 98 LEU A N 1
ATOM 786 C CA . LEU A 1 98 ? -6.290 -2.380 -6.278 1.00 90.56 98 LEU A CA 1
ATOM 787 C C . LEU A 1 98 ? -5.884 -3.859 -6.298 1.00 90.56 98 LEU A C 1
ATOM 789 O O . LEU A 1 98 ? -5.077 -4.245 -7.135 1.00 90.56 98 LEU A O 1
ATOM 793 N N . ILE A 1 99 ? -6.479 -4.694 -5.442 1.00 89.25 99 ILE A N 1
ATOM 794 C CA . ILE A 1 99 ? -6.250 -6.147 -5.459 1.00 89.25 99 ILE A CA 1
ATOM 795 C C . ILE A 1 99 ? -6.668 -6.756 -6.804 1.00 89.25 99 ILE A C 1
ATOM 797 O O . ILE A 1 99 ? -5.914 -7.537 -7.383 1.00 89.25 99 ILE A O 1
ATOM 801 N N . ASP A 1 100 ? -7.841 -6.391 -7.326 1.00 87.88 100 ASP A N 1
ATOM 802 C CA . ASP A 1 100 ? -8.314 -6.877 -8.632 1.00 87.88 100 ASP A CA 1
ATOM 803 C C . ASP A 1 100 ? -7.376 -6.456 -9.781 1.00 87.88 100 ASP A C 1
ATOM 805 O O . ASP A 1 100 ? -7.112 -7.225 -10.700 1.00 87.88 100 ASP A O 1
ATOM 809 N N . TYR A 1 101 ? -6.807 -5.252 -9.710 1.00 85.81 101 TYR A N 1
ATOM 810 C CA . TYR A 1 101 ? -5.810 -4.784 -10.674 1.00 85.81 101 TYR A CA 1
ATOM 811 C C . TYR A 1 101 ? -4.479 -5.550 -10.570 1.00 85.81 101 TYR A C 1
ATOM 813 O O . TYR A 1 101 ? -3.939 -6.008 -11.578 1.00 85.81 101 TYR A O 1
ATOM 821 N N . ILE A 1 102 ? -3.957 -5.713 -9.352 1.00 83.62 102 ILE A N 1
ATOM 822 C CA . ILE A 1 102 ? -2.694 -6.414 -9.085 1.00 83.62 102 ILE A CA 1
ATOM 823 C C . ILE A 1 102 ? -2.787 -7.882 -9.508 1.00 83.62 102 ILE A C 1
ATOM 825 O O . ILE A 1 102 ? -1.903 -8.368 -10.203 1.00 83.62 102 ILE A O 1
ATOM 829 N N . SER A 1 103 ? -3.873 -8.573 -9.157 1.00 80.44 103 SER A N 1
ATOM 830 C CA . SER A 1 103 ? -4.076 -9.987 -9.508 1.00 80.44 103 SER A CA 1
ATOM 831 C C . SER A 1 103 ? -4.099 -10.232 -11.020 1.00 80.44 103 SER A C 1
ATOM 833 O O . SER A 1 103 ? -3.561 -11.233 -11.484 1.00 80.44 103 SER A O 1
ATOM 835 N N . LYS A 1 104 ? -4.627 -9.287 -11.809 1.00 81.50 104 LYS A N 1
ATOM 836 C CA . LYS A 1 104 ? -4.554 -9.323 -13.282 1.00 81.50 104 LYS A CA 1
ATOM 837 C C . LYS A 1 104 ? -3.153 -9.064 -13.838 1.00 81.50 104 LYS A C 1
ATOM 839 O O . LYS A 1 104 ? -2.890 -9.431 -14.975 1.00 81.50 104 LYS A O 1
ATOM 844 N N . THR A 1 105 ? -2.293 -8.400 -13.070 1.00 74.69 105 THR A N 1
ATOM 845 C CA . THR A 1 105 ? -0.930 -8.018 -13.478 1.00 74.69 105 THR A CA 1
ATOM 846 C C . THR A 1 105 ? 0.107 -9.080 -13.095 1.00 74.69 105 THR A C 1
ATOM 848 O O . THR A 1 105 ? 1.125 -9.205 -13.765 1.00 74.69 105 THR A O 1
ATOM 851 N N . ASP A 1 106 ? -0.146 -9.844 -12.028 1.00 64.38 106 ASP A N 1
ATOM 852 C CA . ASP A 1 106 ? 0.694 -10.970 -11.582 1.00 64.38 106 ASP A CA 1
ATOM 853 C C . ASP A 1 106 ? 0.419 -12.285 -12.355 1.00 64.38 106 ASP A C 1
ATOM 855 O O 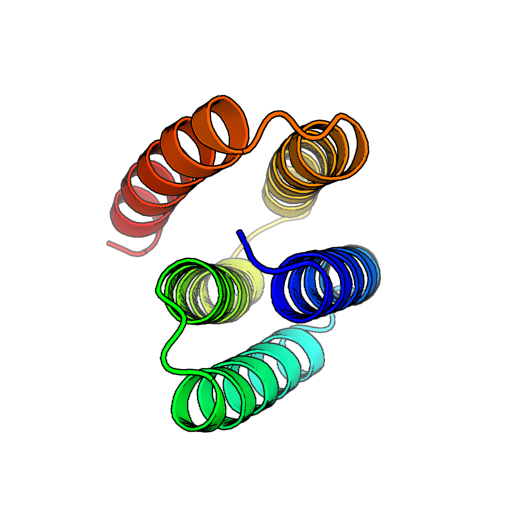. ASP A 1 106 ? 1.156 -13.256 -12.189 1.00 64.38 106 ASP A O 1
ATOM 859 N N . SER 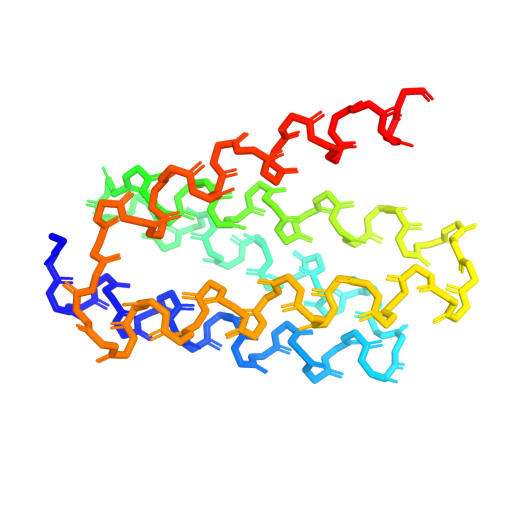A 1 107 ? -0.632 -12.320 -13.193 1.00 53.31 107 SER A N 1
ATOM 860 C CA . SER A 1 107 ? -1.046 -13.482 -14.011 1.00 53.31 107 SER A CA 1
ATOM 861 C C . SER A 1 107 ? -0.214 -13.686 -15.279 1.00 53.31 107 SER A C 1
ATOM 863 O O . SER A 1 107 ? 0.165 -12.678 -15.915 1.00 53.31 107 SER A O 1
#

Secondary structure (DSSP, 8-state):
--HHHHHHHHHHHHHHHHHHHTT-HHHHHHHHHHHHHHHHHHT-HHHHHHHHHHHHHHHHHTT--HHHHHHHHHHHHHHHHHHHTT-HHHHHHHHHHHHHHHHHH--

pLDDT: mean 89.92, std 8.18, range [53.31, 97.56]